Protein AF-A0A6A2XFT3-F1 (afdb_monomer)

Solvent-accessible surface area (backbone atoms only — not comparable to full-atom values): 8808 Å² total; per-residue (Å²): 138,84,84,77,78,77,83,82,83,73,99,60,91,69,60,50,58,81,61,66,50,45,51,45,97,82,64,82,41,47,22,39,93,90,37,41,25,38,45,24,37,37,38,72,93,76,61,32,38,28,58,42,69,65,62,38,42,75,76,43,100,55,78,78,62,53,83,71,48,54,36,25,26,34,46,88,78,67,51,73,42,69,69,61,64,43,43,88,50,75,93,51,71,54,39,60,28,26,82,34,72,36,87,77,70,68,43,47,22,62,79,58,89,76,90,76,79,82,93,73,93,69,86,89,80,88,78,94,74,89,80,80,85,79,92,130

pLDDT: mean 81.18, std 22.6, range [32.16, 98.5]

InterPro domains:
  IPR008913 Zinc finger, CHY-type [PF05495] (32-100)
  IPR008913 Zinc finger, CHY-type [PS51266] (25-94)
  IPR017921 Zinc finger, CTCHY-type [PS5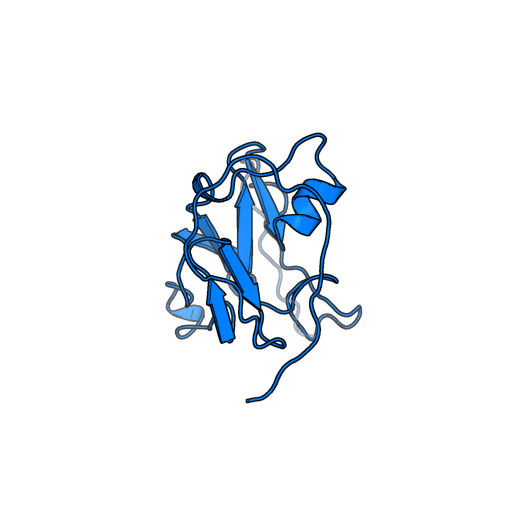1270] (97-136)
  IPR037274 Zinc finger, CHY-type superfamily [SSF161219] (23-89)
  IPR037275 Zinc finger, CTCHY-type superfamily [SSF161245] (98-127)

Secondary structure (DSSP, 8-state):
-----------S-PPTT-S--BSSTTS-SBB-SS-B-SEEEEETTTTEEESSHHHHHTTSSS---TTT--EEEETTT--EEES-SB--SGGGTT-BS-SEEETTTTEEESS-----------S-------------

Sequence (136 aa):
MSNLEVNKSSNGEGIPGQHPSYRDPLELAFGCKHYKRNCKLFNPCCNQLHTCIHCHNEVADHKLDRKSVTKMMCMKCLVIQPIALTCSTVSCHNLSMGKYYCKICKLFDDERQIYHCPTVTSAEWGRDWVWTTFIA

Foldseek 3Di:
DDDPPPDDDDPDDDAAPLAFDACDPVRPFTAHVVATFFKWWQQPVVSHTDRDQVRCVVPDPDGGDLVPTQWIAGNVPSDIDGDDQFDPDVVCVRHGGAPDADSNRRDHHPPDPDPDDDDDDDPDDDDDDDDDDDDD

Nearest PDB structures (foldseek):
  7ynx-assembly2_B  TM=9.491E-01  e=1.290E-09  Homo sapiens
  2dkt-assembly1_A  TM=7.847E-01  e=8.680E-09  Mus musculus
  2k2c-assembly1_A  TM=7.402E-01  e=9.116E-08  Homo sapiens

Radius of gyration: 16.49 Å; Cα contacts (8 Å, |Δi|>4): 203; chains: 1; bounding box: 56×31×37 Å

Organism: Hibiscus syriacus (NCBI:txid106335)

Structure (mmCIF, N/CA/C/O backbone):
data_AF-A0A6A2XFT3-F1
#
_entry.id   AF-A0A6A2XFT3-F1
#
loop_
_atom_site.group_PDB
_atom_site.id
_atom_site.type_symbol
_atom_site.label_atom_id
_atom_site.label_alt_id
_atom_site.label_comp_id
_atom_site.label_asym_id
_atom_site.label_entity_id
_atom_site.label_seq_id
_atom_site.pdbx_PDB_ins_code
_atom_site.Cartn_x
_atom_site.Cartn_y
_atom_site.Cartn_z
_atom_site.occupancy
_atom_site.B_iso_or_equiv
_atom_site.auth_seq_id
_atom_site.auth_comp_id
_atom_site.auth_asym_id
_atom_site.auth_atom_id
_atom_site.pdbx_PDB_model_num
ATOM 1 N N . MET A 1 1 ? -31.545 -0.761 10.325 1.00 40.16 1 MET A N 1
ATOM 2 C CA . MET A 1 1 ? -31.180 -1.008 8.915 1.00 40.16 1 MET A CA 1
ATOM 3 C C . MET A 1 1 ? -30.901 0.342 8.276 1.00 40.16 1 MET A C 1
ATOM 5 O O . MET A 1 1 ? -31.831 0.991 7.826 1.00 40.16 1 MET A O 1
ATOM 9 N N . SER A 1 2 ? -29.668 0.839 8.356 1.00 37.38 2 SER A N 1
ATOM 10 C CA . SER A 1 2 ? -29.298 2.101 7.706 1.00 37.38 2 SER A CA 1
ATOM 11 C C . SER A 1 2 ? -28.529 1.781 6.431 1.00 37.38 2 SER A C 1
ATOM 13 O O . SER A 1 2 ? -27.347 1.442 6.483 1.00 37.38 2 SER A O 1
ATOM 15 N N . ASN A 1 3 ? -29.241 1.859 5.309 1.00 44.38 3 ASN A N 1
ATOM 16 C CA . ASN A 1 3 ? -28.666 1.901 3.973 1.00 44.38 3 ASN A CA 1
ATOM 17 C C . ASN A 1 3 ? -27.798 3.160 3.862 1.00 44.38 3 ASN A C 1
ATOM 19 O O . ASN A 1 3 ? -28.310 4.274 3.947 1.00 44.38 3 ASN A O 1
ATOM 23 N N . LEU A 1 4 ? -26.493 2.983 3.670 1.00 49.12 4 LEU A N 1
ATOM 24 C CA . LEU A 1 4 ? -25.647 4.007 3.069 1.00 49.12 4 LEU A CA 1
ATOM 25 C C . LEU A 1 4 ? -25.545 3.663 1.588 1.00 49.12 4 LEU A C 1
ATOM 27 O O . LEU A 1 4 ? -24.753 2.822 1.168 1.00 49.12 4 LEU A O 1
ATOM 31 N N . GLU A 1 5 ? -26.427 4.290 0.819 1.00 52.75 5 GLU A N 1
ATOM 32 C CA . GLU A 1 5 ? -26.376 4.320 -0.633 1.00 52.75 5 GLU A CA 1
ATOM 33 C C . GLU A 1 5 ? -25.066 4.996 -1.049 1.00 52.75 5 GLU A C 1
ATOM 35 O O . GLU A 1 5 ? -24.896 6.212 -0.946 1.00 52.75 5 GLU A O 1
ATOM 40 N N . VAL A 1 6 ? -24.102 4.190 -1.497 1.00 48.59 6 VAL A N 1
ATOM 41 C CA . VAL A 1 6 ? -22.926 4.703 -2.198 1.00 48.59 6 VAL A CA 1
ATOM 42 C C . VAL A 1 6 ? -23.410 5.182 -3.558 1.00 48.59 6 VAL A C 1
ATOM 44 O O . VAL A 1 6 ? -23.652 4.397 -4.475 1.00 48.59 6 VAL A O 1
ATOM 47 N N . ASN A 1 7 ? -23.589 6.496 -3.637 1.00 46.66 7 ASN A N 1
ATOM 48 C CA . ASN A 1 7 ? -23.960 7.235 -4.827 1.00 46.66 7 ASN A CA 1
ATOM 49 C C . ASN A 1 7 ? -22.944 6.949 -5.946 1.00 46.66 7 ASN A C 1
ATOM 51 O O . ASN A 1 7 ? -21.799 7.406 -5.924 1.00 46.66 7 ASN A O 1
ATOM 55 N N . LYS A 1 8 ? -23.363 6.110 -6.893 1.00 62.44 8 LYS A N 1
ATOM 56 C CA . LYS A 1 8 ? -22.580 5.654 -8.035 1.00 62.44 8 LYS A CA 1
ATOM 57 C C . LYS A 1 8 ? -22.911 6.570 -9.205 1.00 62.44 8 LYS A C 1
ATOM 59 O O . LYS A 1 8 ? -23.954 6.408 -9.827 1.00 62.44 8 LYS A O 1
ATOM 64 N N . SER A 1 9 ? -22.048 7.543 -9.493 1.00 50.41 9 SER A N 1
ATOM 65 C CA . SER A 1 9 ? -22.110 8.340 -10.726 1.00 50.41 9 SER A CA 1
ATOM 66 C C . SER A 1 9 ? -20.784 9.043 -11.027 1.00 50.41 9 SER A C 1
ATOM 68 O O . SER A 1 9 ? -20.553 10.160 -10.577 1.00 50.41 9 SER A O 1
ATOM 70 N N . SER A 1 10 ? -19.946 8.411 -11.849 1.00 44.00 10 SER A N 1
ATOM 71 C CA . SER A 1 10 ? -19.351 9.058 -13.027 1.00 44.00 10 SER A CA 1
ATOM 72 C C . SER A 1 10 ? -18.733 7.995 -13.941 1.00 44.00 10 SER A C 1
ATOM 74 O O . SER A 1 10 ? -17.925 7.171 -13.519 1.00 44.00 10 SER A O 1
ATOM 76 N N . ASN A 1 11 ? -19.153 7.984 -15.208 1.00 55.28 11 ASN A N 1
ATOM 77 C CA . ASN A 1 11 ? -18.465 7.249 -16.265 1.00 55.28 11 ASN A CA 1
ATOM 78 C C . ASN A 1 11 ? -17.102 7.916 -16.500 1.00 55.28 11 ASN A C 1
ATOM 80 O O . ASN A 1 11 ? -17.002 8.938 -17.172 1.0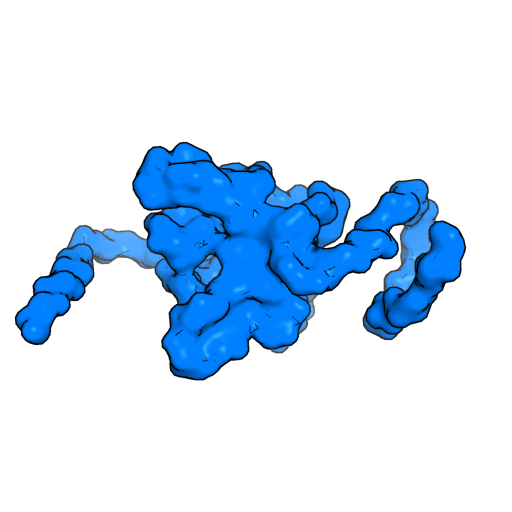0 55.28 11 ASN A O 1
ATOM 84 N N . GLY A 1 12 ? -16.073 7.322 -15.912 1.00 56.25 12 GLY A N 1
ATOM 85 C CA . GLY A 1 12 ? -14.657 7.534 -16.172 1.00 56.25 12 GLY A CA 1
ATOM 86 C C . GLY A 1 12 ? -13.960 6.319 -15.579 1.00 56.25 12 GLY A C 1
ATOM 87 O O . GLY A 1 12 ? -14.190 6.012 -14.412 1.00 56.25 12 GLY A O 1
ATOM 88 N N . GLU A 1 13 ? -13.229 5.552 -16.384 1.00 64.25 13 GLU A N 1
ATOM 89 C CA . GLU A 1 13 ? -12.650 4.277 -15.949 1.00 64.25 13 GLU A CA 1
ATOM 90 C C . GLU A 1 13 ? -11.794 4.487 -14.688 1.00 64.25 13 GLU A C 1
ATOM 92 O O . GLU A 1 13 ? -10.731 5.107 -14.725 1.00 64.25 13 GLU A O 1
ATOM 97 N N . GLY A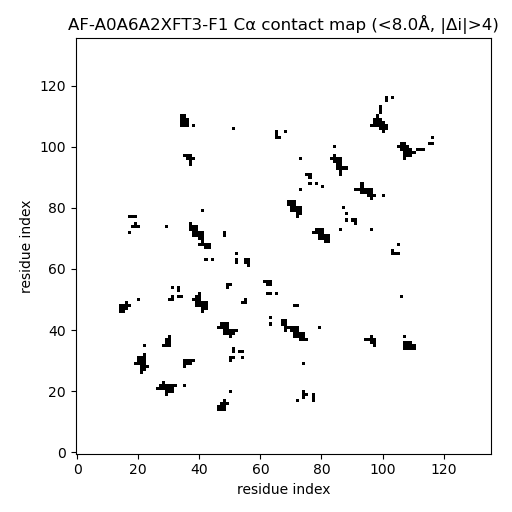 1 14 ? -12.303 4.035 -13.538 1.00 84.38 14 GLY A N 1
ATOM 98 C CA . GLY A 1 14 ? -11.588 4.114 -12.268 1.00 84.38 14 GLY A CA 1
ATOM 99 C C . GLY A 1 14 ? -10.320 3.263 -12.306 1.00 84.38 14 GLY A C 1
ATOM 100 O O . GLY A 1 14 ? -10.233 2.290 -13.055 1.00 84.38 14 GLY A O 1
ATOM 101 N N . ILE A 1 15 ? -9.329 3.600 -11.477 1.00 93.00 15 ILE A N 1
ATOM 102 C CA . ILE A 1 15 ? -8.079 2.832 -11.420 1.00 93.00 15 ILE A CA 1
ATOM 103 C C . ILE A 1 15 ? -8.396 1.409 -10.923 1.00 9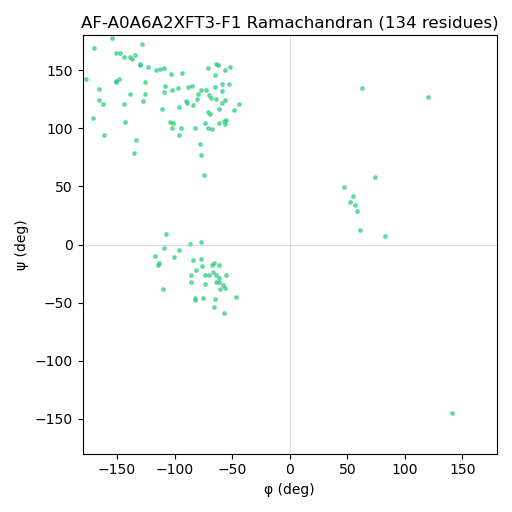3.00 15 ILE A C 1
ATOM 105 O O . ILE A 1 15 ? -8.974 1.261 -9.839 1.00 93.00 15 ILE A O 1
ATOM 109 N N . PRO A 1 16 ? -8.020 0.341 -11.654 1.00 96.62 16 PRO A N 1
ATOM 110 C CA . PRO A 1 16 ? -8.321 -1.018 -11.223 1.00 96.62 16 PRO A CA 1
ATOM 111 C C . PRO A 1 16 ? -7.716 -1.319 -9.849 1.00 96.62 16 PRO A C 1
ATOM 113 O O . PRO A 1 16 ? -6.582 -0.939 -9.544 1.00 96.62 16 PRO A O 1
ATOM 116 N N . GLY A 1 17 ? -8.489 -2.004 -9.005 1.00 95.56 17 GLY A N 1
ATOM 117 C CA . GLY A 1 17 ? -8.096 -2.319 -7.631 1.00 95.56 17 GLY A CA 1
ATOM 118 C C . GLY A 1 17 ? -8.346 -1.200 -6.611 1.00 95.56 17 GLY A C 1
ATOM 119 O O . GLY A 1 17 ? -7.952 -1.359 -5.450 1.00 95.56 17 GLY A O 1
ATOM 120 N N . GLN A 1 18 ? -9.019 -0.102 -6.988 1.00 97.00 18 GLN A N 1
ATOM 121 C CA . GLN A 1 18 ? -9.401 1.005 -6.094 1.00 97.00 18 GLN A CA 1
ATOM 122 C C . GLN A 1 18 ? -10.578 0.654 -5.160 1.00 97.00 18 GLN A C 1
ATOM 124 O O . GLN A 1 18 ? -11.635 1.272 -5.164 1.00 97.00 18 GLN A O 1
ATOM 129 N N . HIS A 1 19 ? -10.381 -0.368 -4.340 1.00 96.44 19 HIS A N 1
ATOM 130 C CA . HIS A 1 19 ? -11.281 -0.797 -3.271 1.00 96.44 19 HIS A CA 1
ATOM 131 C C . HIS A 1 19 ? -10.436 -1.292 -2.089 1.00 96.44 19 HIS A C 1
ATOM 133 O O . HIS A 1 19 ? -9.254 -1.607 -2.286 1.00 96.44 19 HIS A O 1
ATOM 139 N N . PRO A 1 20 ? -10.975 -1.390 -0.866 1.00 97.62 20 PRO A N 1
ATOM 140 C CA . PRO A 1 20 ? -10.236 -1.973 0.246 1.00 97.62 20 PRO A CA 1
ATOM 141 C C . PRO A 1 20 ? -9.893 -3.442 -0.024 1.00 97.62 20 PRO A C 1
ATOM 143 O O . PRO A 1 20 ? -10.562 -4.126 -0.800 1.00 97.62 20 PRO A O 1
ATOM 146 N N . SER A 1 21 ? -8.827 -3.936 0.597 1.00 97.44 21 SER A N 1
ATOM 147 C CA . SER A 1 21 ? -8.570 -5.372 0.685 1.00 97.44 21 SER A CA 1
ATOM 148 C C . SER A 1 21 ? -8.376 -5.755 2.137 1.00 97.44 21 SER A C 1
ATOM 150 O O . SER A 1 21 ? -7.703 -5.046 2.892 1.00 97.44 21 SER A O 1
ATOM 152 N N . TYR A 1 22 ? -8.937 -6.897 2.495 1.00 97.00 22 TYR A N 1
ATOM 153 C CA . TYR A 1 22 ? -8.902 -7.421 3.844 1.00 97.00 22 TYR A CA 1
ATOM 154 C C . TYR A 1 22 ? -8.068 -8.689 3.884 1.00 97.00 22 TYR A C 1
ATOM 156 O O . TYR A 1 22 ? -7.912 -9.401 2.888 1.00 97.00 22 TYR A O 1
ATOM 164 N N . ARG A 1 23 ? -7.463 -8.937 5.037 1.00 93.38 23 ARG A N 1
ATOM 165 C CA . ARG A 1 23 ? -6.666 -10.138 5.261 1.00 93.38 23 ARG A CA 1
ATOM 166 C C . ARG A 1 23 ? -7.525 -11.315 5.698 1.00 93.38 23 ARG A C 1
ATOM 168 O O . ARG A 1 23 ? -7.177 -12.454 5.403 1.00 93.38 23 ARG A O 1
ATOM 175 N N . ASP A 1 24 ? -8.598 -11.028 6.416 1.00 90.62 24 ASP A N 1
ATOM 176 C CA . ASP A 1 24 ? -9.545 -12.004 6.920 1.00 90.62 24 ASP A CA 1
ATOM 177 C C . ASP A 1 24 ? -10.890 -11.906 6.177 1.00 90.62 24 ASP A C 1
ATOM 179 O O . ASP A 1 24 ? -11.255 -10.824 5.712 1.00 90.62 24 ASP A O 1
ATOM 183 N N . PRO A 1 25 ? -11.649 -13.013 6.083 1.00 89.56 25 PRO A N 1
ATOM 184 C CA . PRO A 1 25 ? -12.968 -13.015 5.449 1.00 89.56 25 PRO A CA 1
ATOM 185 C C . PRO A 1 25 ? -14.030 -12.182 6.179 1.00 89.56 25 PRO A C 1
ATOM 187 O O . PRO A 1 25 ? -15.080 -11.922 5.605 1.00 89.56 25 PRO A O 1
ATOM 190 N N . LEU A 1 26 ? -13.790 -11.807 7.442 1.00 93.50 26 LEU A N 1
ATOM 191 C CA . LEU A 1 26 ? -14.708 -10.987 8.238 1.00 93.50 26 LEU A CA 1
ATOM 192 C C . LEU A 1 26 ? -14.480 -9.483 8.021 1.00 93.50 26 LEU A C 1
ATOM 194 O O . LEU A 1 26 ? -15.172 -8.672 8.630 1.00 93.50 26 LEU A O 1
ATOM 198 N N . GLU A 1 27 ? -13.520 -9.117 7.167 1.00 93.31 27 GLU A N 1
ATOM 199 C CA . GLU A 1 27 ? -13.181 -7.738 6.817 1.00 93.31 27 GLU A CA 1
ATOM 200 C C . GLU A 1 27 ? -12.784 -6.860 8.019 1.00 93.31 27 GLU A C 1
ATOM 202 O O . GLU A 1 27 ? -12.937 -5.637 8.009 1.00 93.31 27 GLU A O 1
ATOM 207 N N . LEU A 1 28 ? -12.218 -7.472 9.064 1.00 91.62 28 LEU A N 1
ATOM 208 C CA . LEU A 1 28 ? -11.845 -6.770 10.296 1.00 9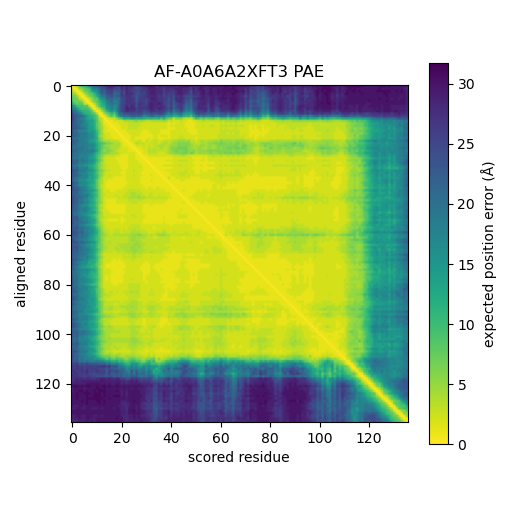1.62 28 LEU A CA 1
ATOM 209 C C . LEU A 1 28 ? -10.452 -6.133 10.222 1.00 91.62 28 LEU A C 1
ATOM 211 O O . LEU A 1 28 ? -10.182 -5.150 10.916 1.00 91.62 28 LEU A O 1
ATOM 215 N N . ALA A 1 29 ? -9.553 -6.674 9.396 1.00 94.06 29 ALA A N 1
ATOM 216 C CA . ALA A 1 29 ? -8.194 -6.173 9.240 1.00 94.06 29 ALA A CA 1
ATOM 217 C C . ALA A 1 29 ? -7.838 -5.915 7.772 1.00 94.06 29 ALA A C 1
ATOM 219 O O . ALA A 1 29 ? -7.827 -6.821 6.935 1.00 94.06 29 ALA A O 1
ATOM 220 N N . PHE A 1 30 ? -7.443 -4.677 7.475 1.00 97.44 30 PHE A N 1
ATOM 221 C CA . PHE A 1 30 ? -6.902 -4.330 6.168 1.00 97.44 30 PHE A CA 1
ATOM 222 C C . PHE A 1 30 ? -5.573 -5.041 5.886 1.00 97.44 30 PHE A C 1
ATOM 224 O O . PHE A 1 30 ? -4.726 -5.252 6.764 1.00 97.44 30 PHE A O 1
ATOM 231 N N . GLY A 1 31 ? -5.373 -5.383 4.617 1.00 96.50 31 GLY A N 1
ATOM 232 C CA . GLY A 1 31 ? -4.134 -5.969 4.135 1.00 96.50 31 GLY A CA 1
ATOM 233 C C . GLY A 1 31 ? -4.376 -7.064 3.111 1.00 96.50 31 GLY A C 1
ATOM 234 O O . GLY A 1 31 ? -5.244 -6.962 2.249 1.00 96.50 31 GLY A O 1
ATOM 235 N N . CYS A 1 32 ? -3.521 -8.077 3.167 1.00 96.00 32 CYS A N 1
ATOM 236 C CA . CYS A 1 32 ? -3.548 -9.263 2.318 1.00 96.00 32 CYS A CA 1
ATOM 237 C C . CYS A 1 32 ? -2.867 -10.421 3.062 1.00 96.00 32 CYS A C 1
ATOM 239 O O . CYS A 1 32 ? -2.297 -10.215 4.135 1.00 96.00 32 CYS A O 1
ATOM 241 N N . LYS A 1 33 ? -2.827 -11.614 2.457 1.00 93.88 33 LYS A N 1
ATOM 242 C CA . LYS A 1 33 ? -2.121 -12.782 3.017 1.00 93.88 33 LYS A CA 1
ATOM 243 C C . LYS A 1 33 ? -0.633 -12.536 3.330 1.00 93.88 33 LYS A C 1
ATOM 245 O O . LYS A 1 33 ? -0.086 -13.186 4.211 1.00 93.88 33 LYS A O 1
ATOM 250 N N . HIS A 1 34 ? 0.009 -11.589 2.639 1.00 93.25 34 HIS A N 1
ATOM 251 C CA . HIS A 1 34 ? 1.432 -11.282 2.818 1.00 93.25 34 HIS A CA 1
ATOM 252 C C . HIS A 1 34 ? 1.714 -10.351 4.002 1.00 93.25 34 HIS A C 1
ATOM 254 O O . HIS A 1 34 ? 2.643 -10.605 4.762 1.00 93.25 34 HIS A O 1
ATOM 260 N N . TYR A 1 35 ? 0.933 -9.272 4.132 1.00 93.06 35 TYR A N 1
ATOM 261 C CA . TYR A 1 35 ? 1.171 -8.185 5.089 1.00 93.06 35 TYR A CA 1
ATOM 262 C C . TYR A 1 35 ? -0.142 -7.571 5.570 1.00 93.06 35 TYR A C 1
ATOM 264 O O . TYR A 1 35 ? -1.059 -7.347 4.763 1.00 93.06 35 TYR A O 1
ATOM 272 N N . LYS A 1 36 ? -0.179 -7.219 6.858 1.00 95.06 36 LYS A N 1
ATOM 273 C CA . LYS A 1 36 ? -1.226 -6.399 7.473 1.00 95.06 36 LYS A CA 1
ATOM 274 C C . LYS A 1 36 ? -0.830 -4.928 7.374 1.00 95.06 36 LYS A C 1
ATOM 276 O O . LYS A 1 36 ? 0.255 -4.569 7.811 1.00 95.06 36 LYS A O 1
ATOM 281 N N . ARG A 1 37 ? -1.672 -4.090 6.769 1.00 96.31 37 ARG A N 1
ATOM 282 C CA . ARG A 1 37 ? -1.387 -2.662 6.515 1.00 96.31 37 ARG A CA 1
ATOM 283 C C . ARG A 1 37 ? -2.636 -1.944 6.030 1.00 96.31 37 ARG A C 1
ATOM 285 O O . ARG A 1 37 ? -3.571 -2.597 5.578 1.00 96.31 37 ARG A O 1
ATOM 292 N N . ASN A 1 38 ? -2.584 -0.617 5.967 1.00 97.75 38 ASN A N 1
ATOM 293 C CA . ASN A 1 38 ? -3.742 0.212 5.621 1.00 97.75 38 ASN A CA 1
ATOM 294 C C . ASN A 1 38 ? -3.678 0.850 4.218 1.00 97.75 38 ASN A C 1
ATOM 296 O O . ASN A 1 38 ? -4.543 1.660 3.885 1.00 97.75 38 ASN A O 1
ATOM 300 N N . CYS A 1 39 ? -2.709 0.476 3.369 1.00 98.19 39 CYS A N 1
ATOM 301 C CA . CYS A 1 39 ? -2.588 0.984 1.995 1.00 98.19 39 CYS A CA 1
ATOM 302 C C . CYS A 1 39 ? -2.410 -0.084 0.900 1.00 98.19 39 CYS A C 1
ATOM 304 O O . CYS A 1 39 ? -1.877 -1.172 1.135 1.00 98.19 39 CYS A O 1
ATOM 306 N N . LYS A 1 40 ? -2.807 0.281 -0.327 1.00 98.50 40 LYS A N 1
ATOM 307 C CA . LYS A 1 40 ? -2.413 -0.381 -1.582 1.00 98.50 40 LYS A CA 1
ATOM 308 C C . LYS A 1 40 ? -1.343 0.441 -2.299 1.00 98.50 40 LYS A C 1
ATOM 310 O O . LYS A 1 40 ? -1.374 1.668 -2.241 1.00 98.50 40 LYS A O 1
ATOM 315 N N . LEU A 1 41 ? -0.420 -0.211 -2.996 1.00 98.19 41 LEU A N 1
ATOM 316 C CA . LEU A 1 41 ? 0.568 0.453 -3.846 1.00 98.19 41 LEU A CA 1
ATOM 317 C C . LEU A 1 41 ? -0.027 0.719 -5.228 1.00 98.19 41 LEU A C 1
ATOM 319 O O . LEU A 1 41 ? -0.676 -0.156 -5.800 1.00 98.19 41 LEU A O 1
ATOM 323 N N . PHE A 1 42 ? 0.205 1.920 -5.757 1.00 98.25 42 PHE A N 1
ATOM 324 C CA . PHE A 1 42 ? -0.055 2.203 -7.163 1.00 98.25 42 PHE A CA 1
ATOM 325 C C . PHE A 1 42 ? 1.151 1.751 -7.977 1.00 98.25 42 PHE A C 1
ATOM 327 O O . PHE A 1 42 ? 2.259 2.248 -7.765 1.00 98.25 42 PHE A O 1
ATOM 334 N N . ASN A 1 43 ? 0.923 0.818 -8.895 1.00 97.00 43 ASN A N 1
ATOM 335 C CA . ASN A 1 43 ? 1.965 0.179 -9.683 1.00 97.00 43 ASN A CA 1
ATOM 336 C C . ASN A 1 43 ? 1.995 0.818 -11.078 1.00 97.00 43 ASN A C 1
ATOM 338 O O . ASN A 1 43 ? 1.112 0.520 -11.888 1.00 97.00 43 ASN A O 1
ATOM 342 N N . PRO A 1 44 ? 2.981 1.681 -11.387 1.00 96.06 44 PRO A N 1
ATOM 343 C CA . PRO A 1 44 ? 2.980 2.443 -12.637 1.00 96.06 44 PRO A CA 1
ATOM 344 C C . PRO A 1 44 ? 3.154 1.576 -13.887 1.00 96.06 44 PRO A C 1
ATOM 346 O O . PRO A 1 44 ? 2.730 1.977 -14.960 1.00 96.06 44 PRO A O 1
ATOM 349 N N . CYS A 1 45 ? 3.752 0.388 -13.753 1.00 95.88 45 CYS A N 1
ATOM 350 C CA . CYS A 1 45 ? 3.919 -0.559 -14.858 1.00 95.88 45 CYS A CA 1
ATOM 351 C C . CYS A 1 45 ? 2.585 -1.040 -15.448 1.00 95.88 45 CYS A C 1
ATOM 353 O O . CYS A 1 45 ? 2.516 -1.293 -16.644 1.00 95.88 45 CYS A O 1
ATOM 355 N N . CYS A 1 46 ? 1.536 -1.139 -14.625 1.00 95.56 46 CYS A N 1
ATOM 356 C CA . CYS A 1 46 ? 0.219 -1.635 -15.035 1.00 95.56 46 CYS A CA 1
ATOM 357 C C . CYS A 1 46 ? -0.890 -0.583 -14.911 1.00 95.56 46 CYS A C 1
ATOM 359 O O . CYS A 1 46 ? -2.005 -0.829 -15.352 1.00 95.56 46 CYS A O 1
ATOM 361 N N . ASN A 1 47 ? -0.620 0.561 -14.270 1.00 96.12 47 ASN A N 1
ATOM 362 C CA . ASN A 1 47 ? -1.633 1.530 -13.834 1.00 96.12 47 ASN A CA 1
ATOM 363 C C . ASN A 1 47 ? -2.725 0.908 -12.945 1.00 96.12 47 ASN A C 1
ATOM 365 O O . ASN A 1 47 ? -3.906 1.220 -13.071 1.00 96.12 47 ASN A O 1
ATOM 369 N N . GLN A 1 48 ? -2.322 0.030 -12.022 1.00 97.12 48 GLN A N 1
ATOM 370 C CA . GLN A 1 48 ? -3.236 -0.705 -11.144 1.00 97.12 48 GLN A CA 1
ATOM 371 C C . GLN A 1 48 ? -2.823 -0.612 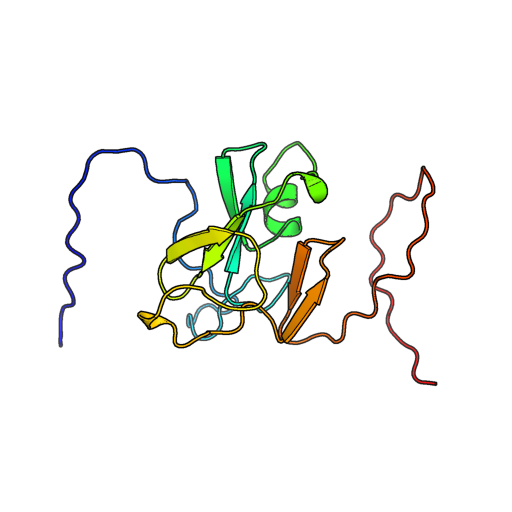-9.678 1.00 97.12 48 GLN A C 1
ATOM 373 O O . GLN A 1 48 ? -1.644 -0.454 -9.344 1.00 97.12 48 GLN A O 1
ATOM 378 N N . LEU A 1 49 ? -3.804 -0.764 -8.793 1.00 98.38 49 LEU A N 1
ATOM 379 C CA . LEU A 1 49 ? -3.601 -0.840 -7.355 1.00 98.38 49 LEU A CA 1
ATOM 380 C C . LEU A 1 49 ? -3.544 -2.295 -6.904 1.00 98.38 49 LEU A C 1
ATOM 382 O O . LEU A 1 49 ? -4.533 -3.022 -6.965 1.00 98.38 49 LEU A O 1
ATOM 386 N N . HIS A 1 50 ? -2.406 -2.688 -6.350 1.00 98.25 50 HIS A N 1
ATOM 387 C CA . HIS A 1 50 ? -2.268 -3.969 -5.667 1.00 98.25 50 HIS A CA 1
ATOM 388 C C . HIS A 1 50 ? -1.960 -3.718 -4.210 1.00 98.25 50 HIS A C 1
ATOM 390 O O . HIS A 1 50 ? -1.306 -2.731 -3.875 1.00 98.25 50 HIS A O 1
ATOM 396 N N . THR A 1 51 ? -2.381 -4.624 -3.328 1.00 97.56 51 THR A N 1
ATOM 397 C CA . THR A 1 51 ? -2.072 -4.455 -1.913 1.00 97.56 51 THR A CA 1
ATOM 398 C C . THR A 1 51 ? -0.556 -4.349 -1.752 1.00 97.56 51 THR A C 1
ATOM 400 O O . THR A 1 51 ? -0.097 -3.308 -1.301 1.00 97.56 51 THR A O 1
ATOM 403 N N . CYS A 1 52 ? 0.258 -5.343 -2.160 1.00 96.25 52 CYS A N 1
ATOM 404 C CA . CYS A 1 52 ? 1.745 -5.293 -2.149 1.00 96.25 52 CYS A CA 1
ATOM 405 C C . CYS A 1 52 ? 2.338 -5.662 -3.500 1.00 96.25 52 CYS A C 1
ATOM 407 O O . CYS A 1 52 ? 1.669 -6.210 -4.365 1.00 96.25 52 CYS A O 1
ATOM 409 N N . ILE A 1 53 ? 3.655 -5.472 -3.572 1.00 95.12 53 ILE A N 1
ATOM 410 C CA . ILE A 1 53 ? 4.561 -6.052 -4.560 1.00 95.12 53 ILE A CA 1
ATOM 411 C C . ILE A 1 53 ? 4.327 -7.560 -4.750 1.00 95.12 53 ILE A C 1
ATOM 413 O O . ILE A 1 53 ? 4.267 -8.003 -5.886 1.00 95.12 53 ILE A O 1
ATOM 417 N N . HIS A 1 54 ? 4.170 -8.354 -3.680 1.00 94.88 54 HIS A N 1
ATOM 418 C CA . HIS A 1 54 ? 3.907 -9.792 -3.839 1.00 94.88 54 HIS A CA 1
ATOM 419 C C . HIS A 1 54 ? 2.557 -10.045 -4.516 1.00 94.88 54 HIS A C 1
ATOM 421 O O . HIS A 1 54 ? 2.521 -10.760 -5.504 1.00 94.88 54 HIS A O 1
ATOM 427 N N . CYS A 1 55 ? 1.482 -9.379 -4.077 1.00 97.06 55 CYS A N 1
ATOM 428 C CA . CYS A 1 55 ? 0.179 -9.480 -4.746 1.00 97.06 55 CYS A CA 1
ATOM 429 C C . CYS A 1 55 ? 0.236 -9.071 -6.223 1.00 97.06 55 CYS A C 1
ATOM 431 O O . CYS A 1 55 ? -0.476 -9.653 -7.024 1.00 97.06 55 CYS A O 1
ATOM 433 N N . HIS A 1 56 ? 1.058 -8.082 -6.585 1.00 96.75 56 HIS A N 1
ATOM 434 C CA . HIS A 1 56 ? 1.298 -7.736 -7.985 1.00 96.75 56 HIS A CA 1
ATOM 435 C C . HIS A 1 56 ? 2.023 -8.858 -8.729 1.00 96.75 56 HIS A C 1
ATOM 437 O O . HIS A 1 56 ? 1.546 -9.331 -9.748 1.00 96.75 56 HIS A O 1
ATOM 443 N N . ASN A 1 57 ? 3.165 -9.308 -8.210 1.00 94.12 57 ASN A N 1
ATOM 444 C CA . ASN A 1 57 ? 4.009 -10.293 -8.887 1.00 94.12 57 ASN A CA 1
ATOM 445 C C . ASN A 1 57 ? 3.359 -11.686 -8.986 1.00 94.12 57 ASN A C 1
ATOM 447 O O . ASN A 1 57 ? 3.830 -12.509 -9.756 1.00 94.12 57 ASN A O 1
ATOM 451 N N . GLU A 1 58 ? 2.326 -11.972 -8.189 1.00 96.06 58 GLU A N 1
ATOM 452 C CA . GLU A 1 58 ? 1.533 -13.203 -8.298 1.00 96.06 58 GLU A CA 1
ATOM 453 C C . GLU A 1 58 ? 0.597 -13.209 -9.513 1.00 96.06 58 GLU A C 1
ATOM 455 O O . GLU A 1 58 ? 0.236 -14.283 -9.985 1.00 96.06 58 GLU A O 1
ATOM 460 N N . VAL A 1 59 ? 0.182 -12.034 -9.996 1.00 95.62 59 VAL A N 1
ATOM 461 C CA . VAL A 1 59 ? -0.791 -11.898 -11.096 1.00 95.62 59 VAL A CA 1
ATOM 462 C C . VAL A 1 59 ? -0.193 -11.268 -12.352 1.00 95.62 59 VAL A C 1
ATOM 464 O O . VAL A 1 59 ? -0.777 -11.377 -13.425 1.00 95.62 59 VAL A O 1
ATOM 467 N N . ALA A 1 60 ? 0.956 -10.607 -12.223 1.00 94.00 60 ALA A N 1
ATOM 468 C CA . ALA A 1 60 ? 1.694 -10.009 -13.321 1.00 94.00 60 ALA A CA 1
ATOM 469 C C . ALA A 1 60 ? 2.759 -10.973 -13.861 1.00 94.00 60 ALA A C 1
ATOM 471 O O . ALA A 1 60 ? 3.405 -11.707 -13.116 1.00 94.00 60 ALA A O 1
ATOM 472 N N . ASP A 1 61 ? 3.011 -10.891 -15.161 1.00 94.19 61 ASP A N 1
ATOM 473 C CA . ASP A 1 61 ? 4.099 -11.582 -15.864 1.00 94.19 61 ASP A CA 1
ATOM 474 C C . ASP A 1 61 ? 5.480 -10.926 -15.653 1.00 94.19 61 ASP A C 1
ATOM 476 O O . ASP A 1 61 ? 6.491 -11.376 -16.194 1.00 94.19 61 ASP A O 1
ATOM 480 N N . HIS A 1 62 ? 5.544 -9.870 -14.839 1.00 93.44 62 HIS A N 1
ATOM 481 C CA . HIS A 1 62 ? 6.751 -9.108 -14.553 1.00 93.44 62 HIS A CA 1
ATOM 482 C C . HIS A 1 62 ? 6.862 -8.727 -13.074 1.00 93.44 62 HIS A C 1
ATOM 484 O O . HIS A 1 62 ? 5.897 -8.702 -12.307 1.00 93.44 62 HIS A O 1
ATOM 490 N N . LYS A 1 63 ? 8.085 -8.378 -12.665 1.00 92.50 63 LYS A N 1
ATOM 491 C CA . LYS A 1 63 ? 8.363 -7.878 -11.315 1.00 92.50 63 LYS A CA 1
ATOM 492 C C . LYS A 1 63 ? 8.202 -6.365 -11.267 1.00 92.50 63 LYS A C 1
ATOM 494 O O . LYS A 1 63 ? 8.724 -5.652 -12.119 1.00 92.50 63 LYS A O 1
ATOM 499 N N . LEU A 1 64 ? 7.546 -5.873 -10.222 1.00 91.81 64 LEU A N 1
ATOM 500 C CA . LEU A 1 64 ? 7.433 -4.438 -9.978 1.00 91.81 64 LEU A CA 1
ATOM 501 C C . LEU A 1 64 ? 8.787 -3.823 -9.591 1.00 91.81 64 LEU A C 1
ATOM 503 O O . LEU A 1 64 ? 9.409 -4.241 -8.608 1.00 91.81 64 LEU A O 1
ATOM 507 N N . ASP A 1 65 ? 9.202 -2.776 -10.306 1.00 92.69 65 ASP A N 1
ATOM 508 C CA . ASP A 1 65 ? 10.308 -1.924 -9.870 1.00 92.69 65 ASP A CA 1
ATOM 509 C C . ASP A 1 65 ? 9.881 -1.082 -8.660 1.00 92.69 65 ASP A C 1
ATOM 511 O O . ASP A 1 65 ? 9.050 -0.176 -8.754 1.00 92.69 65 ASP A O 1
ATOM 515 N N . ARG A 1 66 ? 10.501 -1.350 -7.509 1.00 91.69 66 ARG A N 1
ATOM 516 C CA . ARG A 1 66 ? 10.203 -0.679 -6.236 1.00 91.69 66 ARG A CA 1
ATOM 517 C C . ARG A 1 66 ? 10.469 0.824 -6.281 1.00 91.69 66 ARG A C 1
ATOM 519 O O . ARG A 1 66 ? 9.835 1.571 -5.534 1.00 91.69 66 ARG A O 1
ATOM 526 N N . LYS A 1 67 ? 11.417 1.274 -7.111 1.00 90.94 67 LYS A N 1
ATOM 527 C CA . LYS A 1 67 ? 11.774 2.696 -7.220 1.00 90.94 67 LYS A CA 1
ATOM 528 C C . LYS A 1 67 ? 10.697 3.487 -7.957 1.00 90.94 67 LYS A C 1
ATOM 530 O O . LYS A 1 67 ? 10.438 4.625 -7.574 1.00 90.94 67 LYS A O 1
ATOM 535 N N . SER A 1 68 ? 10.039 2.870 -8.939 1.00 94.00 68 SER A N 1
ATOM 536 C CA . SER A 1 68 ? 8.937 3.483 -9.690 1.00 94.00 68 SER A CA 1
ATOM 537 C C . SER A 1 68 ? 7.698 3.793 -8.834 1.00 94.00 68 SER A C 1
ATOM 539 O O . SER A 1 68 ? 6.949 4.723 -9.133 1.00 94.00 68 SER A O 1
ATOM 541 N N . VAL A 1 69 ? 7.484 3.062 -7.734 1.00 96.38 69 VAL A N 1
ATOM 542 C CA . VAL A 1 69 ? 6.310 3.231 -6.865 1.00 96.38 69 VAL A CA 1
ATOM 543 C C . VAL A 1 69 ? 6.429 4.510 -6.034 1.00 96.38 69 VAL A C 1
ATOM 545 O O . VAL A 1 69 ? 7.147 4.577 -5.032 1.00 96.38 69 VAL A O 1
ATOM 548 N N . THR A 1 70 ? 5.672 5.529 -6.434 1.00 97.25 70 THR A N 1
ATOM 549 C CA . THR A 1 70 ? 5.651 6.855 -5.791 1.00 97.25 70 THR A CA 1
ATOM 550 C C . THR A 1 70 ? 4.322 7.187 -5.118 1.00 97.25 70 THR A C 1
ATOM 552 O O . THR A 1 70 ? 4.271 8.089 -4.280 1.00 97.25 70 THR A O 1
ATOM 555 N N . LYS A 1 71 ? 3.257 6.444 -5.438 1.00 98.19 71 LYS A N 1
ATOM 556 C CA . LYS A 1 71 ? 1.901 6.661 -4.927 1.00 98.19 71 LYS A CA 1
ATOM 557 C C . LYS A 1 71 ? 1.357 5.412 -4.233 1.00 98.19 71 LYS A C 1
ATOM 559 O O . LYS A 1 71 ? 1.719 4.282 -4.560 1.00 98.19 71 LYS A O 1
ATOM 564 N N . MET A 1 72 ? 0.454 5.633 -3.289 1.00 97.94 72 MET A N 1
ATOM 565 C CA . MET A 1 72 ? -0.324 4.616 -2.589 1.00 97.94 72 MET A CA 1
ATOM 566 C C . MET A 1 72 ? -1.775 5.068 -2.454 1.00 97.94 72 MET A C 1
ATOM 568 O O . MET A 1 72 ? -2.062 6.259 -2.498 1.00 97.94 72 MET A O 1
ATOM 572 N N . MET A 1 73 ? -2.685 4.132 -2.234 1.00 98.44 73 MET A N 1
ATOM 573 C CA . MET A 1 73 ? -4.073 4.407 -1.885 1.00 98.44 73 MET A CA 1
ATOM 574 C C . MET A 1 73 ? -4.327 4.021 -0.431 1.00 98.44 73 MET A C 1
ATOM 576 O O . MET A 1 73 ? -4.011 2.900 -0.035 1.00 98.44 73 MET A O 1
ATOM 580 N N . CYS A 1 74 ? -4.946 4.911 0.344 1.00 98.50 74 CYS A N 1
ATOM 581 C CA . CYS A 1 74 ? -5.462 4.575 1.672 1.00 98.50 74 CYS A CA 1
ATOM 582 C C . CYS A 1 74 ? -6.679 3.647 1.548 1.00 98.50 74 CYS A C 1
ATOM 584 O 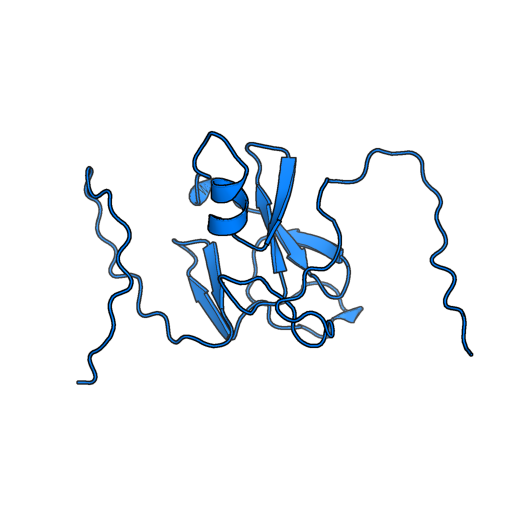O . CYS A 1 74 ? -7.627 3.974 0.842 1.00 98.50 74 CYS A O 1
ATOM 586 N N . MET A 1 75 ? -6.697 2.518 2.258 1.00 97.94 75 MET A N 1
ATOM 587 C CA . MET A 1 75 ? -7.826 1.577 2.220 1.00 97.94 75 MET A CA 1
ATOM 588 C C . MET A 1 75 ? -9.038 2.029 3.046 1.00 97.94 75 MET A C 1
ATOM 590 O O . MET A 1 75 ? -10.120 1.492 2.848 1.00 97.94 75 MET A O 1
ATOM 594 N N . LYS A 1 76 ? -8.894 3.048 3.910 1.00 97.44 76 LYS A N 1
ATOM 595 C CA . LYS A 1 76 ? -10.015 3.643 4.659 1.00 97.44 76 LYS A CA 1
ATOM 596 C C . LYS A 1 76 ? -10.794 4.680 3.842 1.00 97.44 76 LYS A C 1
ATOM 598 O O . LYS A 1 76 ? -12.016 4.646 3.841 1.00 97.44 76 LYS A O 1
ATOM 603 N N . CYS A 1 77 ? -10.107 5.614 3.177 1.00 97.69 77 CYS A N 1
ATOM 604 C CA . CYS A 1 77 ? -10.754 6.707 2.430 1.00 97.69 77 CYS A CA 1
ATOM 605 C C . CYS A 1 77 ? -10.649 6.593 0.903 1.00 97.69 77 CYS A C 1
ATOM 607 O O . CYS A 1 77 ? -11.178 7.450 0.204 1.00 97.69 77 CYS A O 1
ATOM 609 N N . LEU A 1 78 ? -9.950 5.579 0.381 1.00 97.44 78 LEU A N 1
ATOM 610 C CA . LEU A 1 78 ? -9.760 5.301 -1.053 1.00 97.44 78 LEU A CA 1
ATOM 611 C C . LEU A 1 78 ? -9.051 6.402 -1.859 1.00 97.44 78 LEU A C 1
ATOM 613 O O . LEU A 1 78 ? -8.990 6.344 -3.090 1.00 97.44 78 LEU A O 1
ATOM 617 N N . VAL A 1 79 ? -8.442 7.372 -1.172 1.00 97.81 79 VAL A N 1
ATOM 618 C CA . VAL A 1 79 ? -7.662 8.441 -1.800 1.00 97.81 79 VAL A CA 1
ATOM 619 C C . VAL A 1 79 ? -6.259 7.951 -2.144 1.00 97.81 79 VAL A C 1
ATOM 621 O O . VAL A 1 79 ? -5.509 7.482 -1.276 1.00 97.81 79 VAL A O 1
ATOM 624 N N . ILE A 1 80 ? -5.905 8.112 -3.420 1.00 98.06 80 ILE A N 1
ATOM 625 C CA . ILE A 1 80 ? -4.551 7.921 -3.938 1.00 98.06 80 ILE A CA 1
ATOM 626 C C . ILE A 1 80 ? -3.725 9.165 -3.620 1.00 98.06 80 ILE A C 1
ATOM 628 O O . ILE A 1 80 ? -4.122 10.290 -3.906 1.00 98.06 80 ILE A O 1
ATOM 632 N N . GLN A 1 81 ? -2.560 8.954 -3.030 1.00 97.94 81 GLN A N 1
ATOM 633 C CA . GLN A 1 81 ? -1.689 9.988 -2.489 1.00 97.94 81 GLN A CA 1
ATOM 634 C C . GLN A 1 81 ? -0.219 9.568 -2.635 1.00 97.94 81 GLN A C 1
ATOM 636 O O . GLN A 1 81 ? 0.059 8.394 -2.899 1.00 97.94 81 GLN A O 1
ATOM 641 N N . PRO A 1 82 ? 0.746 10.489 -2.485 1.00 97.69 82 PRO A N 1
ATOM 642 C CA . PRO A 1 82 ? 2.154 10.123 -2.409 1.00 97.69 82 PRO A CA 1
ATOM 643 C C . PRO A 1 82 ? 2.415 9.112 -1.288 1.00 97.69 82 PRO A C 1
ATOM 645 O O . PRO A 1 82 ? 1.728 9.105 -0.269 1.00 97.69 82 PRO A O 1
ATOM 648 N N . ILE A 1 83 ? 3.424 8.263 -1.468 1.00 96.62 83 ILE A N 1
ATOM 649 C CA . ILE A 1 83 ? 3.870 7.331 -0.428 1.00 96.62 83 ILE A CA 1
ATOM 650 C C . ILE A 1 83 ? 4.238 8.102 0.848 1.00 96.62 83 ILE A C 1
ATOM 652 O O . ILE A 1 83 ? 5.104 8.977 0.826 1.00 96.62 83 ILE A O 1
ATOM 656 N N . ALA A 1 84 ? 3.613 7.729 1.961 1.00 95.62 84 ALA A N 1
ATOM 657 C CA . ALA A 1 84 ? 3.825 8.325 3.274 1.00 95.62 84 ALA A CA 1
ATOM 658 C C . ALA A 1 84 ? 3.555 7.298 4.387 1.00 95.62 84 ALA A C 1
ATOM 660 O O . ALA A 1 84 ? 2.947 6.255 4.152 1.00 95.62 84 ALA A O 1
ATOM 661 N N . LEU A 1 85 ? 4.010 7.596 5.606 1.00 95.19 85 LEU A N 1
ATOM 662 C CA . LEU A 1 85 ? 3.737 6.778 6.796 1.00 95.19 85 LEU A CA 1
ATOM 663 C C . LEU A 1 85 ? 2.270 6.855 7.241 1.00 95.19 85 LEU A C 1
ATOM 665 O O . LEU A 1 85 ? 1.773 5.922 7.864 1.00 95.19 85 LEU A O 1
ATOM 669 N N . THR A 1 86 ? 1.579 7.950 6.926 1.00 97.50 86 THR A N 1
ATOM 670 C CA . THR A 1 86 ? 0.205 8.227 7.354 1.00 97.50 86 THR A CA 1
ATOM 671 C C . THR A 1 86 ? -0.647 8.733 6.193 1.00 97.50 86 THR A C 1
ATOM 673 O O . THR A 1 86 ? -0.131 9.156 5.157 1.00 97.50 86 THR A O 1
ATOM 676 N N . CYS A 1 87 ? -1.968 8.679 6.360 1.00 98.12 87 CYS A N 1
ATOM 677 C CA . CYS A 1 87 ? -2.913 9.242 5.401 1.00 98.12 87 CYS A CA 1
ATOM 678 C C . CYS A 1 87 ? -2.910 10.772 5.462 1.00 98.12 87 CYS A C 1
ATOM 680 O O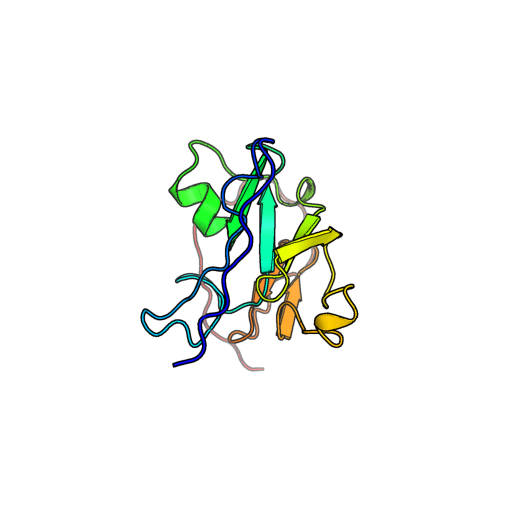 . CYS A 1 87 ? -3.076 11.332 6.543 1.00 98.12 87 CYS A O 1
ATOM 682 N N . SER A 1 88 ? -2.837 11.437 4.309 1.00 97.12 88 SER A N 1
ATOM 683 C CA . SER A 1 88 ? -2.889 12.899 4.190 1.00 97.12 88 SER A CA 1
ATOM 684 C C . SER A 1 88 ? -4.296 13.486 4.348 1.00 97.12 88 SER A C 1
ATOM 686 O O . SER A 1 88 ? -4.451 14.679 4.594 1.00 97.12 88 SER A O 1
ATOM 688 N N . THR A 1 89 ? -5.342 12.671 4.198 1.00 97.19 89 THR A N 1
ATOM 689 C CA . THR A 1 89 ? -6.731 13.140 4.280 1.00 97.19 89 THR A CA 1
ATOM 690 C C . THR A 1 89 ? -7.171 13.360 5.726 1.00 97.19 89 THR A C 1
ATOM 692 O O . THR A 1 89 ? -7.070 12.444 6.548 1.00 97.19 89 THR A O 1
ATOM 695 N N . VAL A 1 90 ? -7.801 14.506 6.003 1.00 95.44 90 VAL A N 1
ATOM 696 C CA . VAL A 1 90 ? -8.322 14.869 7.336 1.00 95.44 90 VAL A CA 1
ATOM 697 C C . VAL A 1 90 ? -9.303 13.825 7.892 1.00 95.44 90 VAL A C 1
ATOM 699 O O . VAL A 1 90 ? -9.227 13.483 9.068 1.00 95.44 90 VAL A O 1
ATOM 702 N N . SER A 1 91 ? -10.143 13.223 7.041 1.00 96.38 91 SER A N 1
ATOM 703 C CA . SER A 1 91 ? -11.113 12.174 7.417 1.00 96.38 91 SER A CA 1
ATOM 704 C C . SER A 1 91 ? -10.485 10.896 7.990 1.00 96.38 91 SER A C 1
ATOM 706 O O . SER A 1 91 ? -11.157 10.084 8.628 1.00 96.38 91 SER A O 1
ATOM 708 N N . CYS A 1 92 ? -9.186 10.691 7.768 1.00 96.94 92 CYS A N 1
ATOM 709 C CA . CYS A 1 92 ? -8.459 9.546 8.300 1.00 96.94 92 CYS A CA 1
ATOM 710 C C . CYS A 1 92 ? -7.723 9.843 9.606 1.00 96.94 92 CYS A C 1
ATOM 712 O O . CYS A 1 92 ? -7.169 8.902 10.163 1.00 96.94 92 CYS A O 1
ATOM 714 N N . HIS A 1 93 ? -7.711 11.088 10.097 1.00 96.12 93 HIS A N 1
ATOM 715 C CA . HIS A 1 93 ? -7.036 11.474 11.343 1.00 96.12 93 HIS A CA 1
ATOM 716 C C . HIS A 1 93 ? -5.598 10.928 11.443 1.00 96.12 93 HIS A C 1
ATOM 718 O O . HIS A 1 93 ? -5.234 10.297 12.430 1.00 96.12 93 HIS A O 1
ATOM 724 N N . ASN A 1 94 ? -4.790 11.125 10.392 1.00 94.31 94 ASN A N 1
ATOM 725 C CA . ASN A 1 94 ? -3.416 10.608 10.296 1.00 94.31 94 ASN A CA 1
ATOM 726 C C . ASN A 1 94 ? -3.289 9.081 10.460 1.00 94.31 94 ASN A C 1
ATOM 728 O O . ASN A 1 94 ? -2.282 8.604 10.980 1.00 94.31 94 ASN A O 1
ATOM 732 N N . LEU A 1 95 ? -4.283 8.307 10.000 1.00 96.94 95 LEU A N 1
ATOM 733 C CA . LEU A 1 95 ? -4.229 6.841 9.987 1.00 96.94 95 LEU A CA 1
ATOM 734 C C . LEU A 1 95 ? -2.862 6.347 9.494 1.00 96.94 95 LEU A C 1
ATOM 736 O O . LEU A 1 95 ? -2.468 6.657 8.367 1.00 96.94 95 LEU A O 1
ATOM 740 N N . SER A 1 96 ? -2.170 5.572 10.331 1.00 96.69 96 SER A N 1
ATOM 741 C CA . SER A 1 96 ? -0.898 4.942 9.974 1.00 96.69 96 SER A CA 1
ATOM 742 C C . SER A 1 96 ? -1.098 3.927 8.852 1.00 96.69 96 SER A C 1
ATOM 744 O O . SER A 1 96 ? -2.040 3.138 8.889 1.00 96.69 96 SER A O 1
ATOM 746 N N . MET A 1 97 ? -0.215 3.926 7.856 1.00 96.75 97 MET A N 1
ATOM 747 C CA . MET A 1 97 ? -0.251 2.976 6.740 1.00 96.75 97 MET A CA 1
ATOM 748 C C . MET A 1 97 ? 0.377 1.630 7.087 1.00 96.75 97 MET A C 1
ATOM 750 O O . MET A 1 97 ? 0.048 0.628 6.457 1.00 96.75 97 MET A O 1
ATOM 754 N N . GLY A 1 98 ? 1.239 1.614 8.096 1.00 93.50 98 GLY A N 1
ATOM 755 C CA . GLY A 1 98 ? 1.895 0.441 8.652 1.00 93.50 98 GLY A CA 1
ATOM 756 C C . GLY A 1 98 ? 2.740 0.869 9.852 1.00 93.50 98 GLY A C 1
ATOM 757 O O . GLY A 1 98 ? 3.348 1.940 9.814 1.00 93.50 98 GLY A O 1
ATOM 758 N N . LYS A 1 99 ? 2.807 0.064 10.915 1.00 90.56 99 LYS A N 1
ATOM 759 C CA . LYS A 1 99 ? 3.697 0.312 12.063 1.00 90.56 99 LYS A CA 1
ATOM 760 C C . LYS A 1 99 ? 5.159 0.326 11.634 1.00 90.56 99 LYS A C 1
ATOM 762 O O . LYS A 1 99 ? 5.938 1.134 12.128 1.00 90.56 99 LYS A O 1
ATOM 767 N N . TYR A 1 100 ? 5.513 -0.562 10.712 1.00 88.69 100 TYR A N 1
ATOM 768 C CA . TYR A 1 100 ? 6.809 -0.608 10.065 1.00 88.69 100 TYR A CA 1
ATOM 769 C C . TYR A 1 100 ? 6.693 -0.150 8.610 1.00 88.69 100 TYR A C 1
ATOM 771 O O . TYR A 1 100 ? 5.794 -0.575 7.879 1.00 88.69 100 TYR A O 1
ATOM 779 N N . TYR A 1 101 ? 7.643 0.678 8.176 1.00 89.94 101 TYR A N 1
ATOM 780 C CA . TYR A 1 101 ? 7.772 1.110 6.790 1.00 89.94 101 TYR A CA 1
ATOM 781 C C . TYR A 1 101 ? 9.234 1.137 6.351 1.00 89.94 101 TYR A C 1
ATOM 783 O O . TYR A 1 101 ? 10.075 1.780 6.980 1.00 89.94 101 TYR A O 1
ATOM 791 N N . CYS A 1 102 ? 9.525 0.503 5.215 1.00 87.50 102 CYS A N 1
ATOM 792 C CA . CYS A 1 102 ? 10.831 0.584 4.567 1.00 87.50 102 CYS A CA 1
ATOM 793 C C . CYS A 1 102 ? 10.736 1.365 3.252 1.00 87.50 102 CYS A C 1
ATOM 795 O O . CYS A 1 102 ? 10.113 0.916 2.286 1.00 87.50 102 CYS A O 1
ATOM 797 N N . LYS A 1 103 ? 11.422 2.514 3.179 1.00 86.25 103 LYS A N 1
ATOM 798 C CA . LYS A 1 103 ? 11.443 3.389 1.991 1.00 86.25 103 LYS A CA 1
ATOM 799 C C . LYS A 1 103 ? 12.089 2.741 0.765 1.00 86.25 103 LYS A C 1
ATOM 801 O O . LYS A 1 103 ? 11.681 3.057 -0.355 1.00 86.25 103 LYS A O 1
ATOM 806 N N . ILE A 1 104 ? 13.078 1.871 0.975 1.00 85.50 104 ILE A N 1
ATOM 807 C CA . ILE A 1 104 ? 13.809 1.163 -0.088 1.00 85.50 104 ILE A CA 1
ATOM 808 C C . ILE A 1 104 ? 12.941 0.036 -0.653 1.00 85.50 104 ILE A C 1
ATOM 810 O O . ILE A 1 104 ? 12.792 -0.096 -1.865 1.00 85.50 104 ILE A O 1
ATOM 814 N N . CYS A 1 105 ? 12.310 -0.743 0.228 1.00 85.75 105 CYS A N 1
ATOM 815 C CA . CYS A 1 105 ? 11.480 -1.877 -0.166 1.00 85.75 105 CYS A CA 1
ATOM 816 C C . CYS A 1 105 ? 10.037 -1.500 -0.534 1.00 85.75 105 CYS A C 1
ATOM 818 O O . CYS A 1 105 ? 9.340 -2.342 -1.090 1.00 85.75 105 CYS A O 1
ATOM 820 N N . LYS A 1 106 ? 9.580 -0.279 -0.215 1.00 90.19 106 LYS A N 1
ATOM 821 C CA . LYS A 1 106 ? 8.161 0.137 -0.269 1.00 90.19 106 LYS A CA 1
ATOM 822 C C . LYS A 1 106 ? 7.241 -0.819 0.497 1.00 90.19 106 LYS A C 1
ATOM 824 O O . LYS A 1 106 ? 6.124 -1.112 0.078 1.00 90.19 106 LYS A O 1
ATOM 829 N N . LEU A 1 107 ? 7.746 -1.327 1.617 1.00 90.88 107 LEU A N 1
ATOM 830 C CA . LEU A 1 107 ? 7.068 -2.314 2.445 1.00 90.88 107 LEU A CA 1
ATOM 831 C C . LEU A 1 107 ? 6.366 -1.612 3.604 1.00 90.88 107 LEU A C 1
ATOM 833 O O . LEU A 1 107 ? 6.992 -0.777 4.248 1.00 90.88 107 LEU A O 1
ATOM 837 N N . PHE A 1 108 ? 5.117 -1.995 3.870 1.00 93.31 108 PHE A N 1
ATOM 838 C CA . PHE A 1 108 ? 4.321 -1.578 5.026 1.00 93.31 108 PHE A CA 1
ATOM 839 C C . PHE A 1 108 ? 3.820 -2.829 5.753 1.00 93.31 108 PHE A C 1
ATOM 841 O O . PHE A 1 108 ? 3.263 -3.709 5.089 1.00 93.31 108 PHE A O 1
ATOM 848 N N . ASP A 1 109 ? 4.008 -2.910 7.071 1.00 90.94 109 ASP A N 1
ATOM 849 C CA . ASP A 1 109 ? 3.521 -4.029 7.891 1.00 90.94 109 ASP A CA 1
ATOM 850 C C . ASP A 1 109 ? 3.220 -3.594 9.340 1.00 90.94 109 ASP A C 1
ATOM 852 O O . ASP A 1 109 ? 3.953 -2.799 9.927 1.00 90.94 109 ASP A O 1
ATOM 856 N N . ASP A 1 110 ? 2.140 -4.120 9.914 1.00 88.31 110 ASP A N 1
ATOM 857 C CA . ASP A 1 110 ? 1.673 -3.872 11.285 1.00 88.31 110 ASP A CA 1
ATOM 858 C C . ASP A 1 110 ? 2.034 -4.989 12.276 1.00 88.31 110 ASP A C 1
ATOM 860 O O . ASP A 1 110 ? 1.827 -4.821 13.486 1.00 88.31 110 ASP A O 1
ATOM 864 N N . GLU A 1 111 ? 2.517 -6.136 11.794 1.00 83.44 111 GLU A N 1
ATOM 865 C CA . GLU A 1 111 ? 2.758 -7.315 12.640 1.00 83.44 111 GLU A CA 1
ATOM 866 C C . GLU A 1 111 ? 4.223 -7.636 12.852 1.00 83.44 111 GLU A C 1
ATOM 868 O O . GLU A 1 111 ? 4.609 -8.052 13.943 1.00 83.44 111 GLU A O 1
ATOM 873 N N . ARG A 1 112 ? 5.045 -7.471 11.819 1.00 74.44 112 ARG A N 1
ATOM 874 C CA . ARG A 1 112 ? 6.429 -7.927 11.856 1.00 74.44 112 ARG A CA 1
ATOM 875 C C . ARG A 1 112 ? 7.360 -6.747 12.099 1.00 74.44 112 ARG A C 1
ATOM 877 O O . ARG A 1 112 ? 7.289 -5.732 11.409 1.00 74.44 112 ARG A O 1
ATOM 884 N N . GLN A 1 113 ? 8.296 -6.909 13.033 1.00 58.72 113 GLN A N 1
ATOM 885 C CA . GLN A 1 113 ? 9.495 -6.074 13.066 1.00 58.72 113 GLN A CA 1
ATOM 886 C C . GLN A 1 113 ? 10.454 -6.600 12.000 1.00 58.72 113 GLN A C 1
ATOM 888 O O . GLN A 1 113 ? 11.257 -7.498 12.239 1.00 58.72 113 GLN A O 1
ATOM 893 N N . ILE A 1 114 ? 10.286 -6.125 10.768 1.00 55.91 114 ILE A N 1
ATOM 894 C CA . ILE A 1 114 ? 11.091 -6.593 9.641 1.00 55.91 114 ILE A CA 1
ATOM 895 C C . ILE A 1 114 ? 12.409 -5.820 9.667 1.00 55.91 114 ILE A C 1
ATOM 897 O O . ILE A 1 114 ? 12.484 -4.683 9.215 1.00 55.91 114 ILE A O 1
ATOM 901 N N . TYR A 1 115 ? 13.468 -6.434 10.187 1.00 53.84 115 TYR A N 1
ATOM 902 C CA . TYR A 1 115 ? 14.824 -5.887 10.113 1.00 53.84 115 TYR A CA 1
ATOM 903 C C . TYR A 1 115 ? 15.385 -6.117 8.712 1.00 53.84 115 TYR A C 1
ATOM 905 O O . TYR A 1 115 ? 16.153 -7.042 8.466 1.00 53.84 115 TYR A O 1
ATOM 913 N N . HIS A 1 116 ? 14.948 -5.314 7.746 1.00 57.84 116 HIS A N 1
ATOM 914 C CA . HIS A 1 116 ? 15.462 -5.419 6.388 1.00 57.84 116 HIS A CA 1
ATOM 915 C C . HIS A 1 116 ? 15.768 -4.042 5.817 1.00 57.84 116 HIS A C 1
ATOM 917 O O . HIS A 1 116 ? 14.987 -3.499 5.036 1.00 57.84 116 HIS A O 1
ATOM 923 N N . CYS A 1 117 ? 16.914 -3.485 6.219 1.00 52.84 117 CYS A N 1
ATOM 924 C CA . CYS A 1 117 ? 17.872 -2.936 5.258 1.00 52.84 117 CYS A CA 1
ATOM 925 C C . CYS A 1 117 ? 19.206 -2.543 5.927 1.00 52.84 117 CYS A C 1
ATOM 927 O O . CYS A 1 117 ? 19.267 -1.501 6.577 1.00 52.84 117 CYS A O 1
ATOM 929 N N . PRO A 1 118 ? 20.302 -3.281 5.689 1.00 47.59 118 PRO A N 1
ATOM 930 C CA . PRO A 1 118 ? 21.610 -2.681 5.510 1.00 47.59 118 PRO A CA 1
ATOM 931 C C . PRO A 1 118 ? 21.772 -2.373 4.017 1.00 47.59 118 PRO A C 1
ATOM 933 O O . PRO A 1 118 ? 21.625 -3.239 3.156 1.00 47.59 118 PRO A O 1
ATOM 936 N N . THR A 1 119 ? 22.004 -1.109 3.690 1.00 48.03 119 THR A N 1
ATOM 937 C CA . THR A 1 119 ? 22.260 -0.643 2.325 1.00 48.03 119 THR A CA 1
ATOM 938 C C . THR A 1 119 ? 23.457 -1.374 1.724 1.00 48.03 119 THR A C 1
ATOM 940 O O . THR A 1 119 ? 24.583 -1.041 2.080 1.00 48.03 119 THR A O 1
ATOM 943 N N . VAL A 1 120 ? 23.262 -2.310 0.792 1.00 45.94 120 VAL A N 1
ATOM 944 C CA . VAL A 1 120 ? 24.374 -2.755 -0.058 1.00 45.94 120 VAL A CA 1
ATOM 945 C C . VAL A 1 120 ? 23.904 -3.060 -1.478 1.00 45.94 120 VAL A C 1
ATOM 947 O O . VAL A 1 120 ? 23.026 -3.881 -1.729 1.00 45.94 120 VAL A O 1
ATOM 950 N N . THR A 1 121 ? 24.511 -2.329 -2.405 1.00 44.75 121 THR A N 1
ATOM 951 C CA . THR A 1 121 ? 24.611 -2.586 -3.839 1.00 44.75 121 THR A CA 1
ATOM 952 C C . THR A 1 121 ? 25.296 -3.923 -4.106 1.00 44.75 121 THR A C 1
ATOM 954 O O . THR A 1 121 ? 26.457 -4.087 -3.739 1.00 44.75 121 THR A O 1
ATOM 957 N N . SER A 1 122 ? 24.650 -4.850 -4.805 1.00 37.41 122 SER A N 1
ATOM 958 C CA . SER A 1 122 ? 25.348 -5.836 -5.644 1.00 37.41 122 SER A CA 1
ATOM 959 C C . SER A 1 122 ? 24.342 -6.511 -6.563 1.00 37.41 122 SER A C 1
ATOM 961 O O . SER A 1 122 ? 23.247 -6.885 -6.146 1.00 37.41 122 SER A O 1
ATOM 963 N N . ALA A 1 123 ? 24.710 -6.611 -7.833 1.00 40.66 123 ALA A N 1
ATOM 964 C CA . ALA A 1 123 ? 24.035 -7.461 -8.790 1.00 40.66 123 ALA A CA 1
ATOM 965 C C . ALA A 1 123 ? 23.918 -8.902 -8.243 1.00 40.66 123 ALA A C 1
ATOM 967 O O . ALA A 1 123 ? 24.749 -9.337 -7.451 1.00 40.66 123 ALA A O 1
ATOM 968 N N . GLU A 1 124 ? 22.886 -9.616 -8.696 1.00 40.22 124 GLU A N 1
ATOM 969 C CA . GLU A 1 124 ? 22.777 -11.083 -8.619 1.00 40.22 124 GLU A CA 1
ATOM 970 C C . GLU A 1 124 ? 22.469 -11.754 -7.272 1.00 40.22 124 GLU A C 1
ATOM 972 O O . GLU A 1 124 ? 23.165 -12.686 -6.901 1.00 40.22 124 GLU A O 1
ATOM 977 N N . TRP A 1 125 ? 21.360 -11.451 -6.590 1.00 32.66 125 TRP A N 1
ATOM 978 C CA . TRP A 1 125 ? 20.819 -12.444 -5.640 1.00 32.66 125 TRP A CA 1
ATOM 979 C C . TRP A 1 125 ? 19.314 -12.631 -5.796 1.00 32.66 125 TRP A C 1
ATOM 981 O O . TRP A 1 125 ? 18.482 -11.952 -5.194 1.00 32.66 125 TRP A O 1
ATOM 991 N N . GLY A 1 126 ? 18.977 -13.588 -6.662 1.00 41.56 126 GLY A N 1
ATOM 992 C CA . GLY A 1 126 ? 17.697 -1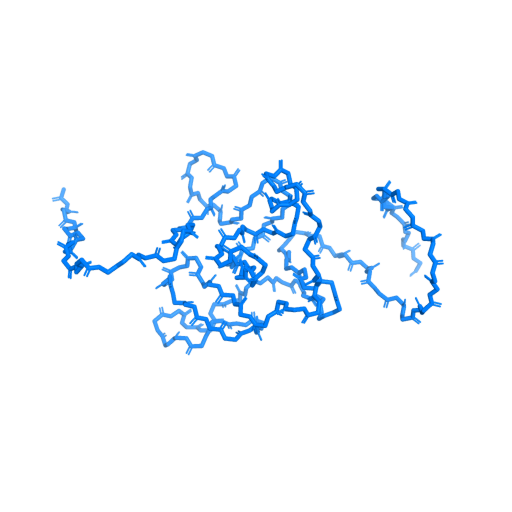4.273 -6.633 1.00 41.56 126 GLY A CA 1
ATOM 993 C C . GLY A 1 126 ? 17.595 -15.217 -5.430 1.00 41.56 126 GLY A C 1
ATOM 994 O O . GLY A 1 126 ? 18.593 -15.783 -4.986 1.00 41.56 126 GLY A O 1
ATOM 995 N N . ARG A 1 127 ? 16.342 -15.405 -5.000 1.00 37.12 127 ARG A N 1
ATOM 996 C CA . ARG A 1 127 ? 15.753 -16.415 -4.100 1.00 37.12 127 ARG A CA 1
ATOM 997 C C . ARG A 1 127 ? 15.106 -15.821 -2.853 1.00 37.12 127 ARG A C 1
ATOM 999 O O . ARG A 1 127 ? 15.704 -15.056 -2.104 1.00 37.12 127 ARG A O 1
ATOM 1006 N N . ASP A 1 128 ? 13.852 -16.220 -2.690 1.00 43.38 128 ASP A N 1
ATOM 1007 C CA . ASP A 1 128 ? 13.003 -16.056 -1.523 1.00 43.38 128 ASP A CA 1
ATOM 1008 C C . ASP A 1 128 ? 13.727 -16.487 -0.251 1.00 43.38 128 ASP A C 1
ATOM 1010 O O . ASP A 1 128 ? 14.021 -17.667 -0.103 1.00 43.38 128 ASP A O 1
ATOM 1014 N N . TRP A 1 129 ? 13.977 -15.568 0.685 1.00 35.09 129 TRP A N 1
ATOM 1015 C CA . TRP A 1 129 ? 14.369 -15.960 2.036 1.00 35.09 129 TRP A CA 1
ATOM 1016 C C . TRP A 1 129 ? 13.768 -15.039 3.093 1.00 35.09 129 TRP A C 1
ATOM 1018 O O . TRP A 1 129 ? 14.188 -13.903 3.311 1.00 35.09 129 TRP A O 1
ATOM 1028 N N . VAL A 1 130 ? 12.758 -15.591 3.759 1.00 36.66 130 VAL A N 1
ATOM 1029 C CA . VAL A 1 130 ? 12.324 -15.224 5.102 1.00 36.66 130 VAL A CA 1
ATOM 1030 C C . VAL A 1 130 ? 13.438 -15.688 6.046 1.00 36.66 130 VAL A C 1
ATOM 1032 O O . VAL A 1 130 ? 13.645 -16.889 6.168 1.00 36.66 130 VAL A O 1
ATOM 1035 N N . TRP A 1 131 ? 14.168 -14.776 6.692 1.00 37.91 131 TRP A N 1
ATOM 1036 C CA . TRP A 1 131 ? 15.087 -15.149 7.775 1.00 37.91 131 TRP A CA 1
ATOM 1037 C C . TRP A 1 131 ? 14.479 -14.773 9.126 1.00 37.91 131 TRP A C 1
ATOM 1039 O O . TRP A 1 131 ? 14.379 -13.609 9.508 1.00 37.91 131 TRP A O 1
ATOM 1049 N N . THR A 1 132 ? 14.018 -15.818 9.802 1.00 36.97 132 THR A N 1
ATOM 1050 C CA . THR A 1 132 ? 13.846 -15.961 11.247 1.00 36.97 132 THR A CA 1
ATOM 1051 C C . THR A 1 132 ? 15.127 -15.624 12.019 1.00 36.97 132 THR A C 1
ATOM 1053 O O . THR A 1 132 ? 16.178 -16.150 11.663 1.00 36.97 132 THR A O 1
ATOM 1056 N N . THR A 1 133 ? 14.974 -14.893 13.141 1.00 41.72 133 THR A N 1
ATOM 1057 C CA . THR A 1 133 ? 15.916 -14.721 14.287 1.00 41.72 133 THR A CA 1
ATOM 1058 C C . THR A 1 133 ? 17.269 -14.057 13.956 1.00 41.72 133 THR A C 1
ATOM 1060 O O . THR A 1 133 ? 17.883 -14.340 12.944 1.00 41.72 133 THR A O 1
ATOM 1063 N N . PHE A 1 134 ? 17.771 -13.091 14.728 1.00 34.22 134 PHE A N 1
ATOM 1064 C CA . PHE A 1 134 ? 18.241 -13.258 16.103 1.00 34.22 134 PHE A CA 1
ATOM 1065 C C . PHE A 1 134 ? 18.089 -11.984 16.944 1.00 34.22 134 PHE A C 1
ATOM 1067 O O . PHE A 1 134 ? 18.377 -10.877 16.496 1.00 34.22 134 PHE A O 1
ATOM 1074 N N . ILE A 1 135 ? 17.679 -12.214 18.190 1.00 34.09 135 ILE A N 1
ATOM 1075 C CA . ILE A 1 135 ? 18.007 -11.401 19.360 1.00 34.09 135 ILE A CA 1
ATOM 1076 C C . ILE A 1 135 ? 19.535 -11.375 19.504 1.00 34.09 135 ILE A C 1
ATOM 1078 O O . ILE A 1 135 ? 20.163 -12.436 19.481 1.00 34.09 135 ILE A O 1
ATOM 1082 N N . ALA A 1 136 ? 20.093 -10.185 19.698 1.00 32.16 136 ALA A N 1
ATOM 1083 C CA . ALA A 1 136 ? 21.284 -9.941 20.503 1.00 32.16 136 ALA A CA 1
ATOM 1084 C C . ALA A 1 136 ? 21.044 -8.643 21.281 1.00 32.16 136 ALA A C 1
ATOM 1086 O O . ALA A 1 136 ? 20.535 -7.685 20.652 1.00 32.16 136 ALA A O 1
#

Mean predicted aligned error: 10.46 Å